Protein AF-D3TAM4-F1 (afdb_monomer)

pLDDT: mean 85.02, std 17.34, range [34.22, 98.0]

Foldseek 3Di:
DVVVVVVVVVCVVVCPQVDFDKDFLVVCLVPVWGQDPNDTDGWDNVVSVLLVVQAPDDSRPHIPQQEWEAEPPDQKTWGQDPSSVRSCVSNVADWDDDPNITMHGPVVLVVVCVVIPRNYDYDYDD

InterPro domains:
  IPR002746 Uncharacterised protein family UPF0216 [PF01886] (4-124)

Nearest PDB structures (foldseek):
  3thz-assembly1_B  TM=4.904E-01  e=9.028E-01  Homo sapiens
  8om9-assembly1_B  TM=5.544E-01  e=4.189E+00  Homo sapiens
  3thx-assembly1_B  TM=4.316E-01  e=2.073E+00  Homo sapiens
  3thy-assembly1_B  TM=4.945E-01  e=3.244E+00  Homo sapiens
  8olx-assembly1_B  TM=4.913E-01  e=3.244E+00  Homo sapiens

Structure (mmCIF, N/CA/C/O backbone):
data_AF-D3TAM4-F1
#
_entry.id   AF-D3TAM4-F1
#
loop_
_atom_site.group_PDB
_atom_site.id
_atom_site.type_symbol
_atom_site.label_atom_id
_atom_site.label_alt_id
_atom_site.label_comp_id
_atom_site.label_asym_id
_atom_site.label_entity_id
_atom_site.label_seq_id
_atom_site.pdbx_PDB_ins_code
_atom_site.Cartn_x
_atom_site.Cartn_y
_atom_site.Cartn_z
_atom_site.occupancy
_atom_site.B_iso_or_equiv
_atom_site.auth_seq_id
_atom_site.auth_comp_id
_atom_site.auth_asym_id
_atom_site.auth_atom_id
_atom_site.pdbx_PDB_model_num
ATOM 1 N N . MET A 1 1 ? 28.539 -13.186 -4.117 1.00 40.84 1 MET A N 1
ATOM 2 C CA . MET A 1 1 ? 27.122 -13.082 -3.697 1.00 40.84 1 MET A CA 1
ATOM 3 C C . MET A 1 1 ? 27.028 -12.614 -2.236 1.00 40.84 1 MET A C 1
ATOM 5 O O . MET A 1 1 ? 26.412 -13.262 -1.406 1.00 40.84 1 MET A O 1
ATOM 9 N N . VAL A 1 2 ? 27.710 -11.512 -1.900 1.00 37.84 2 VAL A N 1
ATOM 10 C CA . VAL A 1 2 ? 27.840 -10.995 -0.514 1.00 37.84 2 VAL A CA 1
ATOM 11 C C . VA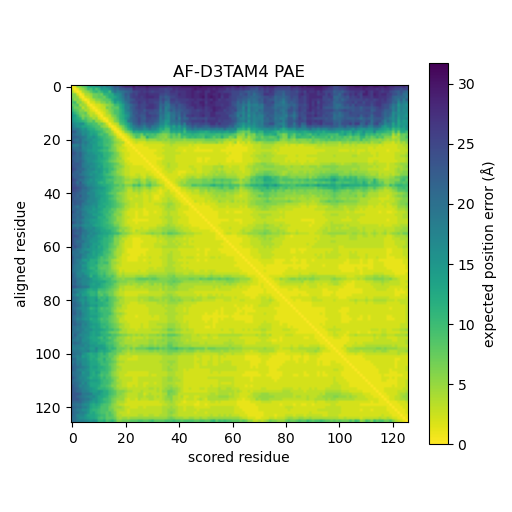L A 1 2 ? 27.339 -9.546 -0.425 1.00 37.84 2 VAL A C 1
ATOM 13 O O . VAL A 1 2 ? 26.784 -9.139 0.587 1.00 37.84 2 VAL A O 1
ATOM 16 N N . ILE A 1 3 ? 27.433 -8.799 -1.530 1.00 34.22 3 ILE A N 1
ATOM 17 C CA . ILE A 1 3 ? 27.063 -7.380 -1.620 1.00 34.22 3 ILE A CA 1
ATOM 18 C C . ILE A 1 3 ? 25.540 -7.164 -1.492 1.00 34.22 3 ILE A C 1
ATOM 20 O O . ILE A 1 3 ? 25.116 -6.208 -0.853 1.00 34.22 3 ILE A O 1
ATOM 24 N N . GLU A 1 4 ? 24.704 -8.070 -2.017 1.00 37.09 4 GLU A N 1
ATOM 25 C CA . GLU A 1 4 ? 23.235 -7.940 -1.937 1.00 37.09 4 GLU A CA 1
ATOM 26 C C . GLU A 1 4 ? 22.697 -8.047 -0.500 1.00 37.09 4 GLU A C 1
ATOM 28 O O . GLU A 1 4 ? 21.771 -7.322 -0.133 1.00 37.09 4 GLU A O 1
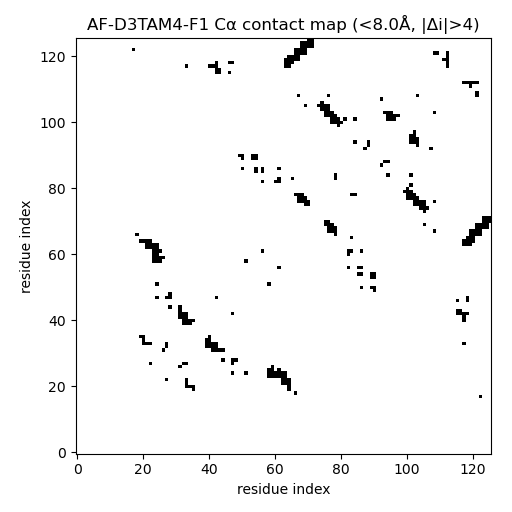ATOM 33 N N . ASN A 1 5 ? 23.311 -8.897 0.331 1.00 37.56 5 ASN A N 1
ATOM 34 C CA . ASN A 1 5 ? 22.911 -9.083 1.729 1.00 37.56 5 ASN A CA 1
ATOM 35 C C . ASN A 1 5 ? 23.308 -7.895 2.616 1.00 37.56 5 ASN A C 1
ATOM 37 O O . ASN A 1 5 ? 22.558 -7.542 3.523 1.00 37.56 5 ASN A O 1
ATOM 41 N N . ILE A 1 6 ? 24.450 -7.257 2.338 1.00 38.12 6 ILE A N 1
ATOM 42 C CA . ILE A 1 6 ? 24.909 -6.075 3.086 1.00 38.12 6 ILE A CA 1
ATOM 43 C C . ILE A 1 6 ? 23.969 -4.894 2.815 1.00 38.12 6 ILE A C 1
ATOM 45 O O . ILE A 1 6 ? 23.468 -4.281 3.751 1.00 38.12 6 ILE A O 1
ATOM 49 N N . ILE A 1 7 ? 23.605 -4.664 1.547 1.00 46.81 7 ILE A N 1
ATOM 50 C CA . ILE A 1 7 ? 22.649 -3.610 1.176 1.00 46.81 7 ILE A CA 1
ATOM 51 C C . ILE A 1 7 ? 21.271 -3.867 1.806 1.00 46.81 7 ILE A C 1
ATOM 53 O O . ILE A 1 7 ? 20.641 -2.935 2.294 1.00 46.81 7 ILE A O 1
ATOM 57 N N . GLN A 1 8 ? 20.792 -5.116 1.853 1.00 45.44 8 GLN A N 1
ATOM 58 C CA . GLN A 1 8 ? 19.533 -5.437 2.535 1.00 45.44 8 GLN A CA 1
ATOM 59 C C . GLN A 1 8 ? 19.584 -5.158 4.040 1.00 45.44 8 GLN A C 1
ATOM 61 O O . GLN A 1 8 ? 18.625 -4.599 4.570 1.00 45.44 8 GLN A O 1
ATOM 66 N N . GLN A 1 9 ? 20.666 -5.522 4.731 1.00 44.06 9 GLN A N 1
ATOM 67 C CA . GLN A 1 9 ? 20.784 -5.293 6.172 1.00 44.06 9 GLN A CA 1
ATOM 68 C C . GLN A 1 9 ? 20.957 -3.813 6.526 1.00 44.06 9 GLN A C 1
ATOM 70 O O . GLN A 1 9 ? 20.325 -3.364 7.482 1.00 44.06 9 GLN A O 1
ATOM 75 N N . ASP A 1 10 ? 21.697 -3.047 5.723 1.00 43.66 10 ASP A N 1
ATOM 76 C CA . ASP A 1 10 ? 21.865 -1.601 5.910 1.00 43.66 10 ASP A CA 1
ATOM 77 C C . ASP A 1 10 ? 20.582 -0.823 5.582 1.00 43.66 10 ASP A C 1
ATOM 79 O O . ASP A 1 10 ? 20.184 0.090 6.306 1.00 43.66 10 ASP A O 1
ATOM 83 N N . ILE A 1 11 ? 19.841 -1.242 4.550 1.00 49.91 11 ILE A N 1
ATOM 84 C CA . ILE A 1 11 ? 18.498 -0.717 4.276 1.00 49.91 11 ILE A CA 1
ATOM 85 C C . ILE A 1 11 ? 17.558 -1.045 5.441 1.00 49.91 11 ILE A C 1
ATOM 87 O O . ILE A 1 11 ? 16.773 -0.191 5.839 1.00 49.91 11 ILE A O 1
ATOM 91 N N . LEU A 1 12 ? 17.606 -2.253 6.008 1.00 46.84 12 LEU A N 1
ATOM 92 C CA . LEU A 1 12 ? 16.737 -2.650 7.122 1.00 46.84 12 LEU A CA 1
ATOM 93 C C . LEU A 1 12 ? 17.084 -1.941 8.441 1.00 46.84 12 LEU A C 1
ATOM 95 O O . LEU A 1 12 ? 16.177 -1.697 9.236 1.00 46.84 12 LEU A O 1
ATOM 99 N N . SER A 1 13 ? 18.352 -1.598 8.681 1.00 44.16 13 SER A N 1
ATOM 100 C CA . SER A 1 13 ? 18.802 -0.900 9.892 1.00 44.16 13 SER A CA 1
ATOM 101 C C . SER A 1 13 ? 18.553 0.612 9.826 1.00 44.16 13 SER A C 1
ATOM 103 O O . SER A 1 13 ? 18.057 1.170 10.804 1.00 44.16 13 SER A O 1
ATOM 105 N N . ILE A 1 14 ? 18.749 1.254 8.667 1.00 48.31 14 ILE A N 1
ATOM 106 C CA . ILE A 1 14 ? 18.392 2.669 8.436 1.00 48.31 14 ILE A CA 1
ATOM 107 C C . ILE A 1 14 ? 16.861 2.870 8.453 1.00 48.31 14 ILE A C 1
ATOM 109 O O . ILE A 1 14 ? 16.361 3.902 8.898 1.00 48.31 14 ILE A O 1
ATOM 113 N N . ASN A 1 15 ? 16.080 1.872 8.019 1.00 51.66 15 ASN A N 1
ATOM 114 C CA . ASN A 1 15 ? 14.629 2.013 7.856 1.00 51.66 15 ASN A CA 1
ATOM 115 C C . ASN A 1 15 ? 13.776 1.840 9.118 1.00 51.66 15 ASN A C 1
ATOM 117 O O . ASN A 1 15 ? 12.586 2.158 9.061 1.00 51.66 15 ASN A O 1
ATOM 121 N N . ARG A 1 16 ? 14.306 1.343 10.244 1.00 48.69 16 ARG A N 1
ATOM 122 C CA . ARG A 1 16 ? 13.472 1.068 11.437 1.00 48.69 16 ARG A CA 1
ATOM 123 C C . ARG A 1 16 ? 12.773 2.309 11.996 1.00 48.69 16 ARG A C 1
ATOM 125 O O . ARG A 1 16 ? 11.728 2.171 12.621 1.00 48.69 16 ARG A O 1
ATOM 132 N N . GLU A 1 17 ? 13.310 3.502 11.748 1.00 53.03 17 GLU A N 1
ATOM 133 C CA . GLU A 1 17 ? 12.678 4.761 12.161 1.00 53.03 17 GLU A CA 1
ATOM 134 C C . GLU A 1 17 ? 11.795 5.414 11.089 1.00 53.03 17 GLU A C 1
ATOM 136 O O . GLU A 1 17 ? 11.019 6.312 11.425 1.00 53.03 17 GLU A O 1
ATOM 141 N N . ILE A 1 18 ? 11.914 4.981 9.827 1.00 61.12 18 ILE A N 1
ATOM 142 C CA . ILE A 1 18 ? 11.222 5.556 8.660 1.00 61.12 18 ILE A CA 1
ATOM 143 C C . ILE A 1 18 ? 9.976 4.731 8.307 1.00 61.12 18 ILE A C 1
ATOM 145 O O . ILE A 1 18 ? 8.944 5.285 7.927 1.00 61.12 18 ILE A O 1
ATOM 149 N N . ILE A 1 19 ? 10.051 3.401 8.437 1.00 65.75 19 ILE A N 1
ATOM 150 C CA . ILE A 1 19 ? 8.923 2.509 8.168 1.00 65.75 19 ILE A CA 1
ATOM 151 C C . ILE A 1 19 ? 7.985 2.520 9.372 1.00 65.75 19 ILE A C 1
ATOM 153 O O . ILE A 1 19 ? 8.275 1.945 10.420 1.00 65.75 19 ILE A O 1
ATOM 157 N N . LYS A 1 20 ? 6.821 3.142 9.179 1.00 72.19 20 LYS A N 1
ATOM 158 C CA . LYS A 1 20 ? 5.746 3.180 10.171 1.00 72.19 20 LYS A CA 1
ATOM 159 C C . LYS A 1 20 ? 5.337 1.796 10.666 1.00 72.19 20 LYS A C 1
ATOM 161 O O . LYS A 1 20 ? 5.279 0.832 9.895 1.00 72.19 20 LYS A O 1
ATOM 166 N N . LYS A 1 21 ? 4.958 1.722 11.947 1.00 79.12 21 LYS A N 1
ATOM 167 C CA . LYS A 1 21 ? 4.310 0.536 12.526 1.00 79.12 21 LYS A CA 1
ATOM 168 C C . LYS A 1 21 ? 3.077 0.183 11.696 1.00 79.12 21 LYS A C 1
ATOM 170 O O . LYS A 1 21 ? 2.235 1.044 11.443 1.00 79.12 21 LYS A O 1
ATOM 175 N N . ARG A 1 22 ? 2.966 -1.088 11.301 1.00 87.19 22 ARG A N 1
ATOM 176 C CA . ARG A 1 22 ? 1.826 -1.572 10.524 1.00 87.19 22 ARG A CA 1
ATOM 177 C C . ARG A 1 22 ? 0.758 -2.191 11.426 1.00 87.19 22 ARG A C 1
ATOM 179 O O . ARG A 1 22 ? 1.085 -2.938 12.347 1.00 87.19 22 ARG A O 1
ATOM 186 N N . VAL A 1 23 ? -0.508 -1.904 11.144 1.00 90.62 23 VAL A N 1
ATOM 187 C CA . VAL A 1 23 ? -1.690 -2.451 11.829 1.00 90.62 23 VAL A CA 1
ATOM 188 C C . VAL A 1 23 ? -2.540 -3.199 10.808 1.00 90.62 23 VAL A C 1
ATOM 190 O O . VAL A 1 23 ? -2.594 -2.806 9.642 1.00 90.62 23 VAL A O 1
ATOM 193 N N . SER A 1 24 ? -3.171 -4.302 11.211 1.00 94.12 24 SER A 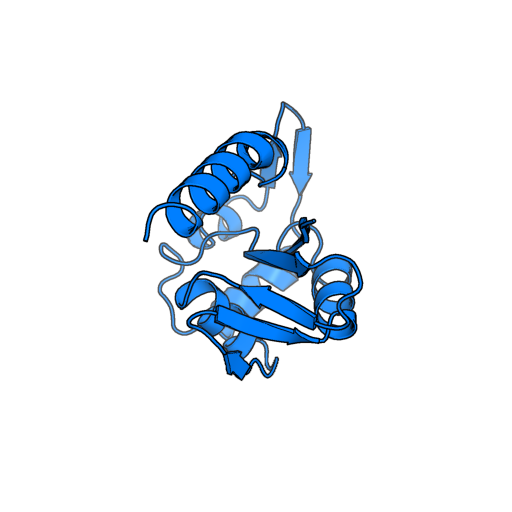N 1
ATOM 194 C CA . SER A 1 24 ? -4.041 -5.046 10.303 1.00 94.12 24 SER A CA 1
ATOM 195 C C . SER A 1 24 ? -5.277 -4.226 9.928 1.00 94.12 24 SER A C 1
ATOM 197 O O . SER A 1 24 ? -5.802 -3.467 10.746 1.00 94.12 24 SER A O 1
ATOM 199 N N . LEU A 1 25 ? -5.788 -4.415 8.712 1.00 95.50 25 LEU A N 1
ATOM 200 C CA . LEU A 1 25 ? -7.029 -3.788 8.262 1.00 95.50 25 LEU A CA 1
ATOM 201 C C . LEU A 1 25 ? -8.188 -4.149 9.195 1.00 95.50 25 LEU A C 1
ATOM 203 O O . LEU A 1 25 ? -8.964 -3.279 9.568 1.00 95.50 25 LEU A O 1
ATOM 207 N N . GLN A 1 26 ? -8.252 -5.403 9.653 1.00 94.69 26 GLN A N 1
ATOM 208 C CA . GLN A 1 26 ? -9.247 -5.842 10.636 1.00 94.69 26 GLN A CA 1
ATOM 209 C C . GLN A 1 26 ? -9.205 -5.016 11.934 1.00 94.69 26 GLN A C 1
ATOM 211 O O . GLN A 1 26 ? -10.252 -4.720 12.508 1.00 94.69 26 GLN A O 1
ATOM 216 N N . GLY A 1 27 ? -8.008 -4.664 12.417 1.00 93.31 27 GLY A N 1
ATOM 217 C CA . GLY A 1 27 ? -7.848 -3.793 13.580 1.00 93.31 27 GLY A CA 1
ATOM 218 C C . GLY A 1 27 ? -8.299 -2.366 13.280 1.00 93.31 27 GLY A C 1
ATOM 219 O O . GLY A 1 27 ? -9.080 -1.796 14.037 1.00 93.31 27 GLY A O 1
ATOM 220 N N . LEU A 1 28 ? -7.880 -1.831 12.132 1.00 93.50 28 LEU A N 1
ATOM 221 C CA . LEU A 1 28 ? -8.178 -0.458 11.720 1.00 93.50 28 LEU A CA 1
ATOM 222 C C . LEU A 1 28 ? -9.660 -0.212 11.408 1.00 93.50 28 LEU A C 1
ATOM 224 O O . LEU A 1 28 ? -10.151 0.893 11.608 1.00 93.50 28 LEU A O 1
ATOM 228 N N . LEU A 1 29 ? -10.400 -1.230 10.966 1.00 93.94 29 LEU A N 1
ATOM 229 C CA . LEU A 1 29 ? -11.852 -1.134 10.780 1.00 93.94 29 LEU A CA 1
ATOM 230 C C . LEU A 1 29 ? -12.611 -1.001 12.112 1.00 93.94 29 LEU A C 1
ATOM 232 O O . LEU A 1 29 ? -13.718 -0.462 12.130 1.00 93.94 29 LEU A O 1
ATOM 236 N N . LYS A 1 30 ? -12.029 -1.477 13.222 1.00 94.12 30 LYS A N 1
ATOM 237 C CA . LYS A 1 30 ? -12.584 -1.311 14.575 1.00 94.12 30 LYS A CA 1
ATOM 238 C C . LYS A 1 30 ? -12.150 0.013 15.199 1.00 94.12 30 LYS A C 1
ATOM 240 O O . LYS A 1 30 ? -12.980 0.710 15.772 1.00 94.12 30 LYS A O 1
ATOM 245 N N . ASP A 1 31 ? -10.867 0.340 15.078 1.00 93.50 31 ASP A N 1
ATOM 246 C CA . ASP A 1 31 ? -10.272 1.577 15.578 1.00 93.50 31 ASP A CA 1
ATOM 247 C C . ASP A 1 31 ? -9.338 2.174 14.509 1.00 93.50 31 ASP A C 1
ATOM 249 O O . ASP A 1 31 ? -8.211 1.696 14.348 1.00 93.50 31 ASP A O 1
ATOM 253 N N . PRO A 1 32 ? -9.785 3.185 13.736 1.00 92.12 32 PRO A N 1
ATOM 254 C CA . PRO A 1 32 ? -9.061 3.709 12.577 1.00 92.12 32 PRO A CA 1
ATOM 255 C C . PRO A 1 32 ? -7.941 4.672 12.994 1.00 92.12 32 PRO A C 1
ATOM 257 O O . PRO A 1 32 ? -7.867 5.816 12.536 1.00 92.12 32 PRO A O 1
ATOM 260 N N . VAL A 1 33 ? -7.068 4.223 13.893 1.00 89.06 33 VAL A N 1
ATOM 261 C CA . VAL A 1 33 ? -5.953 4.995 14.436 1.00 89.06 33 VAL A CA 1
ATOM 262 C C . VAL A 1 33 ? -4.676 4.164 14.387 1.00 89.06 33 VAL A C 1
ATOM 264 O O . VAL A 1 33 ? -4.626 3.025 14.844 1.00 89.06 33 VAL A O 1
ATOM 267 N N . ILE A 1 34 ? -3.608 4.763 13.864 1.00 85.31 34 ILE A N 1
ATOM 268 C CA . ILE A 1 34 ? -2.246 4.251 14.023 1.00 85.31 34 ILE A CA 1
ATOM 269 C C . ILE A 1 34 ? -1.544 5.099 15.076 1.00 85.31 34 ILE A C 1
ATOM 271 O O . ILE A 1 34 ? -1.397 6.312 14.920 1.00 85.31 34 ILE A O 1
ATOM 275 N N . GLU A 1 35 ? -1.097 4.452 16.148 1.00 82.44 35 GLU A N 1
ATOM 276 C CA . GLU A 1 35 ? -0.261 5.082 17.166 1.00 82.44 35 GLU A CA 1
ATOM 277 C C . GLU A 1 35 ? 1.218 4.944 16.804 1.00 82.44 35 GLU A C 1
ATOM 279 O O . GLU A 1 35 ? 1.753 3.839 16.675 1.00 82.44 35 GLU A O 1
ATOM 284 N N . GLU A 1 36 ? 1.891 6.082 16.661 1.00 77.69 36 GLU A N 1
ATOM 285 C CA . GLU A 1 36 ? 3.297 6.159 16.289 1.00 77.69 36 GLU A CA 1
ATOM 286 C C . GLU A 1 36 ? 4.018 7.214 17.132 1.00 77.69 36 GLU A C 1
ATOM 288 O O . GLU A 1 36 ? 3.664 8.391 17.105 1.00 77.69 36 GLU A O 1
ATOM 293 N N . LYS A 1 37 ? 5.040 6.798 17.896 1.00 76.44 37 LYS A N 1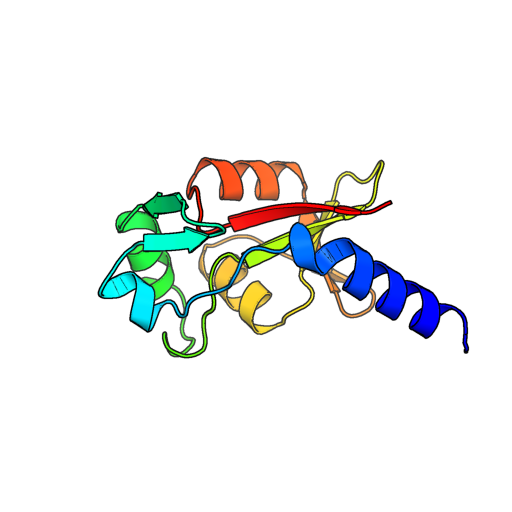
ATOM 294 C CA . LYS A 1 37 ? 5.865 7.685 18.746 1.00 76.44 37 LYS A CA 1
ATOM 295 C C . LYS A 1 37 ? 5.023 8.635 19.629 1.00 76.44 37 LYS A C 1
ATOM 297 O O . LYS A 1 37 ? 5.341 9.812 19.769 1.00 76.44 37 LYS A O 1
ATOM 302 N N . GLY A 1 38 ? 3.915 8.134 20.185 1.00 76.12 38 GLY A N 1
ATOM 303 C CA . GLY A 1 38 ? 2.989 8.908 21.025 1.00 76.12 38 GLY A CA 1
ATOM 304 C C . GLY A 1 38 ? 2.014 9.819 20.266 1.00 76.12 38 GLY A C 1
ATOM 305 O O . GLY A 1 38 ? 1.182 10.471 20.892 1.00 76.12 38 GLY A O 1
ATOM 306 N N . LYS A 1 39 ? 2.068 9.862 18.929 1.00 80.75 39 LYS A N 1
ATOM 307 C CA . LYS A 1 39 ? 1.096 10.564 18.082 1.00 80.75 39 LYS A CA 1
ATOM 308 C C . LYS A 1 39 ? 0.038 9.596 17.566 1.00 80.75 39 LYS A C 1
ATOM 310 O O . LYS A 1 39 ? 0.352 8.491 17.130 1.00 80.75 39 LYS A O 1
ATOM 315 N N . LYS A 1 40 ? -1.216 10.045 17.575 1.00 83.88 40 LYS A N 1
ATOM 316 C CA . LYS A 1 40 ? -2.352 9.331 16.984 1.00 83.88 40 LYS A CA 1
ATOM 317 C C . LYS A 1 40 ? -2.572 9.827 15.562 1.00 83.88 40 LYS A C 1
ATOM 319 O O . LYS A 1 40 ? -2.885 10.998 15.359 1.00 83.88 40 LYS A O 1
ATOM 324 N N . ILE A 1 41 ? -2.405 8.944 14.587 1.00 83.94 41 ILE A N 1
ATOM 325 C CA . ILE A 1 41 ? -2.688 9.214 13.179 1.00 83.94 41 ILE A CA 1
ATOM 326 C C . ILE A 1 41 ? -4.052 8.608 12.875 1.00 83.94 41 ILE A C 1
ATOM 328 O O . ILE A 1 41 ? -4.187 7.389 12.793 1.00 83.94 41 ILE A O 1
ATOM 332 N N . LYS A 1 42 ? -5.069 9.459 12.733 1.00 87.56 42 LYS A N 1
ATOM 333 C CA . LYS A 1 42 ? -6.405 9.020 12.328 1.00 87.56 42 LYS A CA 1
ATOM 334 C C . LYS A 1 42 ? -6.401 8.694 10.837 1.00 87.56 42 LYS A C 1
ATOM 336 O O . LYS A 1 42 ? -5.929 9.498 10.037 1.00 87.56 42 LYS A O 1
ATOM 341 N N . ILE A 1 43 ? -6.931 7.530 10.485 1.00 90.19 43 ILE A N 1
ATOM 342 C CA . ILE A 1 43 ? -7.119 7.102 9.103 1.00 90.19 43 ILE A CA 1
ATOM 343 C C . ILE A 1 43 ? -8.566 7.357 8.696 1.00 90.19 43 ILE A C 1
ATOM 345 O O . ILE A 1 43 ? -9.502 7.152 9.472 1.00 90.19 43 ILE A O 1
ATOM 349 N N . GLU A 1 44 ? -8.753 7.802 7.462 1.00 89.69 44 GLU A N 1
ATOM 350 C CA . GLU A 1 44 ? -10.077 7.945 6.874 1.00 89.69 44 GLU A CA 1
ATOM 351 C C . GLU A 1 44 ? -10.727 6.578 6.668 1.00 89.69 44 GLU A C 1
ATOM 353 O O . GLU A 1 44 ? -10.199 5.705 5.974 1.00 89.69 44 GLU A O 1
ATOM 358 N N . LYS A 1 45 ? -11.904 6.405 7.272 1.00 89.62 45 LYS A N 1
ATOM 359 C CA . LYS A 1 45 ? -12.639 5.142 7.237 1.00 89.62 45 LYS A CA 1
ATOM 360 C C . LYS A 1 45 ? -13.006 4.726 5.810 1.00 89.62 45 LYS A C 1
ATOM 362 O O . LYS A 1 45 ? -12.864 3.559 5.476 1.00 89.62 45 LYS A O 1
ATOM 367 N N . GLU A 1 46 ? -13.352 5.685 4.952 1.00 92.12 46 GLU A N 1
ATOM 368 C CA . GLU A 1 46 ? -13.680 5.429 3.543 1.00 92.12 46 GLU A CA 1
ATOM 369 C C . GLU A 1 46 ? -12.551 4.688 2.808 1.00 92.12 46 GLU A C 1
ATOM 371 O O . GLU A 1 46 ? -12.800 3.758 2.045 1.00 92.12 46 GLU A O 1
ATOM 376 N N . CYS A 1 47 ? -11.289 5.040 3.065 1.00 92.06 47 CYS A N 1
ATOM 377 C CA . CYS A 1 47 ? -10.158 4.347 2.455 1.00 92.06 47 CYS A CA 1
ATOM 378 C C . CYS A 1 47 ? -9.996 2.910 2.964 1.00 92.06 47 CYS A C 1
ATOM 380 O O . CYS A 1 47 ? -9.613 2.031 2.193 1.00 92.06 47 CYS A O 1
ATOM 382 N N . LEU A 1 48 ? -10.286 2.665 4.245 1.00 95.19 48 LEU A N 1
ATOM 383 C CA . LEU A 1 48 ? -10.254 1.324 4.829 1.00 95.19 48 LEU A CA 1
ATOM 384 C C . LEU A 1 48 ? -11.375 0.455 4.252 1.00 95.19 48 LEU A C 1
ATOM 386 O O . LEU A 1 48 ? -11.110 -0.667 3.820 1.00 95.19 48 LEU A O 1
ATOM 390 N N . ASP A 1 49 ? -12.588 1.001 4.182 1.00 94.88 49 ASP A N 1
ATOM 391 C CA . ASP A 1 49 ? -13.767 0.328 3.636 1.00 94.88 49 ASP A CA 1
ATOM 392 C C . ASP A 1 49 ? -13.544 -0.017 2.155 1.00 94.88 49 ASP A C 1
ATOM 394 O O . ASP A 1 49 ? -13.699 -1.167 1.753 1.00 94.88 49 ASP A O 1
ATOM 398 N N . ARG A 1 50 ? -13.015 0.922 1.358 1.00 94.25 50 ARG A N 1
ATOM 399 C CA . ARG A 1 50 ? -12.667 0.676 -0.054 1.00 94.25 50 ARG A CA 1
ATOM 400 C C . ARG A 1 50 ? -11.653 -0.450 -0.246 1.00 94.25 50 ARG A C 1
ATOM 402 O O . ARG A 1 50 ? -11.731 -1.165 -1.244 1.00 94.25 50 ARG A O 1
ATOM 409 N N . ILE A 1 51 ? -10.684 -0.602 0.660 1.00 95.06 51 ILE A N 1
ATOM 410 C CA . ILE A 1 51 ? -9.742 -1.731 0.616 1.00 95.06 51 ILE A CA 1
ATOM 411 C C . ILE A 1 51 ? -10.460 -3.026 0.996 1.00 95.06 51 ILE A C 1
ATOM 413 O O . ILE A 1 51 ? -10.274 -4.035 0.319 1.00 95.06 51 ILE A O 1
ATOM 417 N N . ALA A 1 52 ? -11.278 -2.996 2.049 1.00 95.38 52 ALA A N 1
ATOM 418 C CA . ALA A 1 52 ? -12.012 -4.156 2.540 1.00 95.38 52 ALA A CA 1
ATOM 419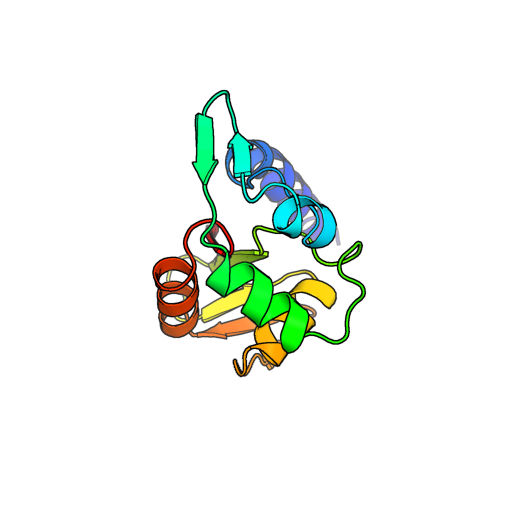 C C . ALA A 1 52 ? -13.025 -4.701 1.521 1.00 95.38 52 ALA A C 1
ATOM 421 O O . ALA A 1 52 ? -13.214 -5.909 1.446 1.00 95.38 52 ALA A O 1
ATOM 422 N N . GLU A 1 53 ? -13.653 -3.823 0.738 1.00 96.00 53 GLU A N 1
ATOM 423 C CA . GLU A 1 53 ? -14.632 -4.184 -0.291 1.00 96.00 53 GLU A CA 1
ATOM 424 C C . GLU A 1 53 ? -13.988 -4.743 -1.560 1.00 96.00 53 GLU A C 1
ATOM 426 O O . GLU A 1 53 ? -14.559 -5.611 -2.216 1.00 96.00 53 GLU A O 1
ATOM 431 N N . ARG A 1 54 ? -12.818 -4.220 -1.946 1.00 95.31 54 ARG A N 1
ATOM 432 C CA . ARG A 1 54 ? -12.197 -4.546 -3.237 1.00 95.31 54 ARG A CA 1
ATOM 433 C C . ARG A 1 54 ? -11.152 -5.648 -3.162 1.00 95.31 54 ARG A C 1
ATOM 435 O O . ARG A 1 54 ? -10.876 -6.275 -4.180 1.00 95.31 54 ARG A O 1
ATOM 442 N N . CYS A 1 55 ? -10.529 -5.850 -2.004 1.00 94.31 55 CYS A N 1
ATOM 443 C CA . CYS A 1 55 ? -9.451 -6.816 -1.849 1.00 94.31 55 CYS A CA 1
ATOM 444 C C . CYS A 1 55 ? -9.981 -8.153 -1.323 1.00 94.31 55 CYS A C 1
ATOM 446 O O . CYS A 1 55 ? -10.585 -8.214 -0.257 1.00 94.31 55 CYS A O 1
ATOM 448 N N . ASN A 1 56 ? -9.679 -9.240 -2.036 1.00 92.50 56 ASN A N 1
ATOM 449 C CA . ASN A 1 56 ? -10.098 -10.595 -1.656 1.00 92.50 56 ASN A CA 1
ATOM 450 C C . ASN A 1 56 ? -9.264 -11.204 -0.514 1.00 92.50 56 ASN A C 1
ATOM 452 O O . ASN A 1 56 ? -9.563 -12.302 -0.041 1.00 92.50 56 ASN A O 1
ATOM 456 N N . LEU A 1 57 ? -8.201 -10.526 -0.073 1.00 93.50 57 LEU A N 1
ATOM 457 C CA . LEU A 1 57 ? -7.380 -10.999 1.034 1.00 93.50 57 LEU A CA 1
ATOM 458 C C . LEU A 1 57 ? -8.143 -10.898 2.363 1.00 93.50 57 LEU A C 1
ATOM 460 O O . LEU A 1 57 ? -8.828 -9.903 2.612 1.00 93.50 57 LEU A O 1
ATOM 464 N N . PRO A 1 58 ? -7.965 -11.863 3.287 1.00 95.38 58 PRO A N 1
ATOM 465 C CA . PRO A 1 58 ? -8.507 -11.730 4.630 1.00 95.38 58 PRO A CA 1
ATOM 466 C C . PRO A 1 58 ? -8.005 -10.441 5.290 1.00 95.38 58 PRO A C 1
ATOM 468 O O . PRO A 1 58 ? -6.803 -10.175 5.314 1.00 95.38 58 PRO A O 1
ATOM 471 N N . GLN A 1 59 ? -8.907 -9.665 5.893 1.00 93.75 59 GLN A N 1
ATOM 472 C CA . GLN A 1 59 ? -8.585 -8.368 6.510 1.00 93.75 59 GLN A CA 1
ATOM 473 C C . GLN A 1 59 ? -7.513 -8.464 7.616 1.00 93.75 59 GLN A C 1
ATOM 475 O O . GLN A 1 59 ? -6.828 -7.488 7.917 1.00 93.75 59 GLN A O 1
ATOM 480 N N . SER A 1 60 ? -7.341 -9.640 8.227 1.00 92.56 60 SER A N 1
ATOM 481 C CA . SER A 1 60 ? -6.282 -9.923 9.206 1.00 92.56 60 SER A CA 1
ATOM 482 C C . SER A 1 60 ? -4.885 -10.052 8.584 1.00 92.56 60 SER A C 1
ATOM 484 O O . SER A 1 60 ? -3.889 -9.972 9.297 1.00 92.56 60 SER A O 1
ATOM 486 N N . GLN A 1 61 ? -4.801 -10.243 7.266 1.00 91.38 61 GLN A N 1
ATOM 487 C CA . GLN A 1 61 ? -3.555 -10.397 6.513 1.00 91.38 61 GLN A CA 1
ATOM 488 C C . GLN A 1 61 ? -3.142 -9.138 5.744 1.00 91.38 61 GLN A C 1
ATOM 490 O O . GLN A 1 61 ? -2.027 -9.089 5.222 1.00 91.38 61 GLN A O 1
ATOM 495 N N . ILE A 1 62 ? -4.013 -8.131 5.675 1.00 93.88 62 ILE A N 1
ATOM 496 C CA . ILE A 1 62 ? -3.714 -6.827 5.083 1.00 93.88 62 ILE A CA 1
ATOM 497 C C . ILE A 1 62 ? -3.158 -5.934 6.186 1.00 93.88 62 ILE A C 1
ATOM 499 O O . ILE A 1 62 ? -3.844 -5.691 7.173 1.00 93.88 62 ILE A O 1
ATOM 503 N N . PHE A 1 63 ? -1.938 -5.427 6.022 1.00 92.94 63 PHE A N 1
ATOM 504 C CA . PHE A 1 63 ? -1.277 -4.570 7.008 1.00 92.94 63 PHE A CA 1
ATOM 505 C C . PHE A 1 63 ? -1.034 -3.173 6.434 1.00 92.94 63 PHE A C 1
ATOM 507 O O . PHE A 1 63 ? -0.442 -3.038 5.367 1.00 92.94 63 PHE A O 1
ATOM 514 N N . LEU A 1 64 ? -1.430 -2.124 7.148 1.00 92.81 64 LEU A N 1
ATOM 515 C CA . LEU A 1 64 ? -1.299 -0.730 6.717 1.00 92.81 64 LEU A CA 1
ATOM 516 C C . LEU A 1 64 ? -0.388 0.052 7.681 1.00 92.81 64 LEU A C 1
ATOM 518 O O . LEU A 1 64 ? -0.452 -0.215 8.877 1.00 92.81 64 LEU A O 1
ATOM 522 N N . PRO A 1 65 ? 0.434 1.006 7.204 1.00 92.44 65 PRO A N 1
ATOM 523 C CA . PRO A 1 65 ? 0.459 1.491 5.830 1.00 92.44 65 PRO A CA 1
ATOM 524 C C . PRO A 1 65 ? 1.212 0.571 4.863 1.00 92.44 65 PRO A C 1
ATOM 526 O O . PRO A 1 65 ? 2.194 -0.083 5.226 1.00 92.44 65 PRO A O 1
ATOM 529 N N . ILE A 1 66 ? 0.782 0.567 3.601 1.00 93.75 66 ILE A N 1
ATOM 530 C CA . ILE A 1 66 ? 1.534 -0.028 2.491 1.00 93.75 66 ILE A CA 1
ATOM 531 C C . ILE A 1 66 ? 2.653 0.931 2.082 1.00 93.75 66 ILE A C 1
ATOM 533 O O . ILE A 1 66 ? 2.434 2.132 1.922 1.00 93.75 66 ILE A O 1
ATOM 537 N N . THR A 1 67 ? 3.863 0.394 1.928 1.00 93.75 67 THR A N 1
ATOM 538 C CA . THR A 1 67 ? 5.087 1.185 1.738 1.00 93.75 67 THR A CA 1
ATOM 539 C C . THR A 1 67 ? 5.634 1.021 0.332 1.00 93.75 67 THR A C 1
ATOM 541 O O . THR A 1 67 ? 6.074 -0.067 -0.033 1.00 93.75 67 THR A O 1
ATOM 544 N N . PHE A 1 68 ? 5.664 2.113 -0.427 1.00 95.19 68 PHE A N 1
ATOM 545 C CA . PHE A 1 68 ? 6.354 2.188 -1.711 1.00 95.19 68 PHE A CA 1
ATOM 546 C C . PHE A 1 68 ? 7.792 2.672 -1.521 1.00 95.19 68 PHE A C 1
ATOM 548 O O . PHE A 1 68 ? 8.023 3.695 -0.878 1.00 95.19 68 PHE A O 1
ATOM 555 N N . PHE A 1 69 ? 8.754 1.991 -2.133 1.00 94.12 69 PHE A N 1
ATOM 556 C CA . PHE A 1 69 ? 10.153 2.412 -2.175 1.00 94.12 69 PHE A CA 1
ATOM 557 C C . PHE A 1 69 ? 10.457 3.038 -3.533 1.00 94.12 69 PHE A C 1
ATOM 559 O O . PHE A 1 69 ? 10.210 2.429 -4.568 1.00 94.12 69 PHE A O 1
ATOM 566 N N . ILE A 1 70 ? 10.974 4.261 -3.548 1.00 94.12 70 ILE A N 1
ATOM 567 C CA . ILE A 1 70 ? 11.246 5.025 -4.767 1.00 94.12 70 ILE A CA 1
ATOM 568 C C . ILE A 1 70 ? 12.755 5.261 -4.846 1.00 94.12 70 ILE A C 1
ATOM 570 O O . ILE A 1 70 ? 13.258 6.075 -4.074 1.00 94.12 70 ILE A O 1
ATOM 574 N N . PRO A 1 71 ? 13.488 4.599 -5.757 1.00 92.81 71 PRO A N 1
ATOM 575 C CA . PRO A 1 71 ? 14.901 4.899 -5.967 1.00 92.81 71 PRO A CA 1
ATOM 576 C C . PRO A 1 71 ? 15.129 6.373 -6.318 1.00 92.81 71 PRO A C 1
ATOM 578 O O . PRO A 1 71 ? 14.331 6.984 -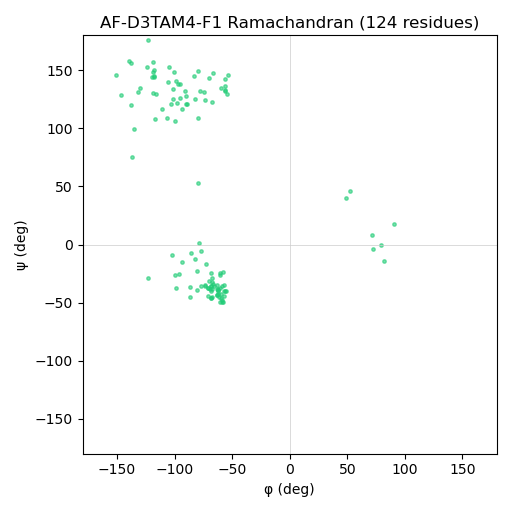7.041 1.00 92.81 71 PRO A O 1
ATOM 581 N N . ALA A 1 72 ? 16.216 6.953 -5.818 1.00 88.06 72 ALA A N 1
ATOM 582 C CA . ALA A 1 72 ? 16.609 8.316 -6.140 1.00 88.06 72 ALA A CA 1
ATOM 583 C C . ALA A 1 72 ? 16.755 8.488 -7.664 1.00 88.06 72 ALA A C 1
ATOM 585 O O . ALA A 1 72 ? 17.249 7.613 -8.369 1.00 88.06 72 ALA A O 1
ATOM 586 N N . GLY A 1 73 ? 16.240 9.598 -8.201 1.00 90.44 73 GLY A N 1
ATOM 587 C CA . GLY A 1 73 ? 16.231 9.857 -9.649 1.00 90.44 73 GLY A CA 1
ATOM 588 C C . GLY A 1 73 ? 15.248 9.011 -10.476 1.00 90.44 73 GLY A C 1
ATOM 589 O O . GLY A 1 73 ? 15.102 9.262 -11.667 1.00 90.44 73 GLY A O 1
ATOM 590 N N . SER A 1 74 ? 14.526 8.059 -9.875 1.00 92.81 74 SER A N 1
ATOM 591 C CA . SER A 1 74 ? 13.558 7.218 -10.589 1.00 92.81 74 SER A CA 1
ATOM 592 C C . SER A 1 74 ? 12.190 7.892 -10.763 1.00 92.81 74 SER A C 1
ATOM 594 O O . SER A 1 74 ? 11.686 8.598 -9.874 1.00 92.81 74 SER A O 1
ATOM 596 N N . TYR A 1 75 ? 11.560 7.605 -11.905 1.00 95.44 75 TYR A N 1
ATOM 597 C CA . TYR A 1 75 ? 10.156 7.916 -12.196 1.00 95.44 75 TYR A CA 1
ATOM 598 C C . TYR A 1 75 ? 9.182 6.845 -11.698 1.00 95.44 75 TYR A C 1
ATOM 600 O O . TYR A 1 75 ? 7.978 7.092 -11.683 1.00 95.44 75 TYR A O 1
ATOM 608 N N . ASP A 1 76 ? 9.698 5.719 -11.210 1.00 96.44 76 ASP A N 1
ATOM 609 C CA . ASP A 1 76 ? 8.928 4.602 -10.668 1.00 96.44 76 ASP A CA 1
ATOM 610 C C . ASP A 1 76 ? 9.359 4.277 -9.236 1.00 96.44 76 ASP A C 1
ATOM 612 O O . ASP A 1 76 ? 10.506 4.509 -8.841 1.00 96.44 76 ASP A O 1
ATOM 616 N N . GLY A 1 77 ? 8.436 3.714 -8.462 1.00 96.56 77 GLY A N 1
ATOM 617 C CA . GLY A 1 77 ? 8.721 3.063 -7.186 1.00 96.56 77 GLY A CA 1
ATOM 618 C C . GLY A 1 77 ? 8.235 1.620 -7.189 1.00 96.56 77 GLY A C 1
ATOM 619 O O . GLY A 1 77 ? 7.612 1.174 -8.150 1.00 96.56 77 GLY A O 1
ATOM 620 N N . TYR A 1 78 ? 8.515 0.887 -6.117 1.00 96.44 78 TYR A N 1
ATOM 621 C CA . TYR A 1 78 ? 8.184 -0.526 -6.012 1.00 96.44 78 TYR A CA 1
ATOM 622 C C . TYR A 1 78 ? 7.665 -0.945 -4.634 1.00 96.44 78 TYR A C 1
ATOM 624 O O . TYR A 1 78 ? 7.942 -0.310 -3.617 1.00 96.44 78 TYR A O 1
ATOM 632 N N . LEU A 1 79 ? 6.944 -2.065 -4.618 1.00 94.44 79 LEU A N 1
ATOM 633 C CA . LEU A 1 79 ? 6.559 -2.837 -3.439 1.00 94.44 79 LEU A CA 1
ATOM 634 C C . LEU A 1 79 ? 7.411 -4.106 -3.339 1.00 94.44 79 LEU A C 1
ATOM 636 O O . LEU A 1 79 ? 7.873 -4.650 -4.348 1.00 94.44 79 LEU A O 1
ATOM 640 N N . LEU A 1 80 ? 7.585 -4.585 -2.108 1.00 90.75 80 LEU A N 1
ATOM 641 C CA . LEU A 1 80 ? 8.317 -5.818 -1.799 1.00 90.75 80 LEU A CA 1
ATOM 642 C C . LEU A 1 80 ? 7.396 -7.022 -1.550 1.00 90.75 80 LEU A C 1
ATOM 644 O O . LEU A 1 80 ? 7.815 -8.158 -1.739 1.00 90.75 80 LEU A O 1
ATOM 648 N N . SER A 1 81 ? 6.160 -6.781 -1.111 1.00 90.81 81 SER A N 1
ATOM 649 C CA . SER A 1 81 ? 5.214 -7.821 -0.701 1.00 90.81 81 SER A CA 1
ATOM 650 C C . SER A 1 81 ? 4.185 -8.083 -1.796 1.00 90.81 81 SER A C 1
ATOM 652 O O . SER A 1 81 ? 3.590 -7.146 -2.327 1.00 90.81 81 SER A O 1
ATOM 654 N N . GLU A 1 82 ? 3.937 -9.359 -2.089 1.00 92.25 82 GLU A N 1
ATOM 655 C CA . GLU A 1 82 ? 2.855 -9.787 -2.982 1.00 92.25 82 GLU A CA 1
ATOM 656 C C . GLU A 1 82 ? 1.478 -9.399 -2.434 1.00 92.25 82 GLU A C 1
ATOM 658 O O . GLU A 1 82 ? 0.646 -8.897 -3.179 1.00 92.25 82 GLU A O 1
ATOM 663 N N . LYS A 1 83 ? 1.273 -9.491 -1.113 1.00 93.25 83 LYS A N 1
ATOM 664 C CA . LYS A 1 83 ? 0.023 -9.045 -0.474 1.00 93.25 83 LYS A CA 1
ATOM 665 C C . LYS A 1 83 ? -0.208 -7.546 -0.649 1.00 93.25 83 LYS A C 1
ATOM 667 O O . LYS A 1 83 ? -1.329 -7.113 -0.888 1.00 93.25 83 LYS A O 1
ATOM 672 N N . ASP A 1 84 ? 0.856 -6.749 -0.559 1.00 94.88 84 ASP A N 1
ATOM 673 C CA . ASP A 1 84 ? 0.758 -5.299 -0.761 1.00 94.88 84 ASP A CA 1
ATOM 674 C C . ASP A 1 84 ? 0.457 -4.986 -2.235 1.00 94.88 84 ASP A C 1
ATOM 676 O O . ASP A 1 84 ? -0.337 -4.093 -2.529 1.00 94.88 84 ASP A O 1
ATOM 680 N N . TYR A 1 85 ? 1.050 -5.748 -3.159 1.00 95.38 85 TYR A N 1
ATOM 681 C CA . TYR A 1 85 ? 0.716 -5.694 -4.581 1.00 95.38 85 TYR A CA 1
ATOM 682 C C . TYR A 1 85 ? -0.760 -6.022 -4.830 1.00 95.38 85 TYR A C 1
ATOM 684 O O . TYR A 1 85 ? -1.427 -5.255 -5.520 1.00 95.38 85 TYR A O 1
ATOM 692 N N . GLU A 1 86 ? -1.289 -7.099 -4.247 1.00 95.56 86 GLU A N 1
ATOM 693 C CA . GLU A 1 86 ? -2.690 -7.494 -4.413 1.00 95.56 86 GLU A CA 1
ATOM 694 C C . GLU A 1 86 ? -3.651 -6.413 -3.925 1.00 95.56 86 GLU A C 1
ATOM 696 O O . GLU A 1 86 ? -4.620 -6.102 -4.618 1.00 95.56 86 GLU A O 1
ATOM 701 N N . VAL A 1 87 ? -3.369 -5.782 -2.781 1.00 96.44 87 VAL A N 1
ATOM 702 C CA . VAL A 1 87 ? -4.180 -4.667 -2.273 1.00 96.44 87 VAL A CA 1
ATOM 703 C C . VAL A 1 87 ? -4.179 -3.500 -3.258 1.00 96.44 87 VAL A C 1
ATOM 705 O O . V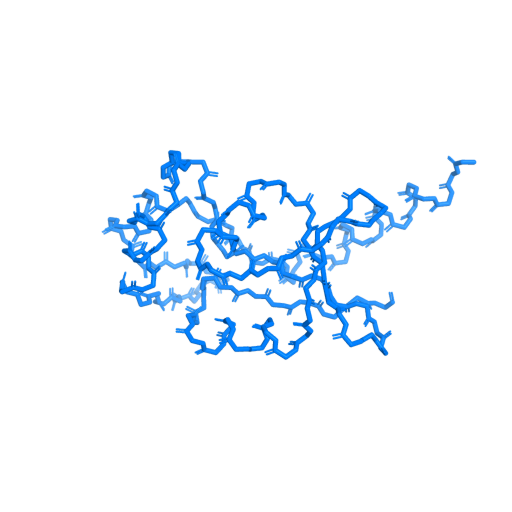AL A 1 87 ? -5.239 -2.994 -3.617 1.00 96.44 87 VAL A O 1
ATOM 708 N N . VAL A 1 88 ? -3.005 -3.072 -3.727 1.00 96.56 88 VAL A N 1
ATOM 709 C CA . VAL A 1 88 ? -2.895 -1.920 -4.636 1.00 96.56 88 VAL A CA 1
ATOM 710 C C . VAL A 1 88 ? -3.521 -2.230 -6.002 1.00 96.56 88 VAL A C 1
ATOM 712 O O . VAL A 1 88 ? -4.229 -1.388 -6.555 1.00 96.56 88 VAL A O 1
ATOM 715 N N . SER A 1 89 ? -3.344 -3.454 -6.501 1.00 96.06 89 SER A N 1
ATOM 716 C CA . SER A 1 89 ? -3.973 -3.948 -7.730 1.00 96.06 89 SER A CA 1
ATOM 717 C C . SER A 1 89 ? -5.501 -3.988 -7.614 1.00 96.06 89 SER A C 1
ATOM 719 O O . SER A 1 89 ? -6.201 -3.475 -8.485 1.00 96.06 89 SER A O 1
ATOM 721 N N . SER A 1 90 ? -6.031 -4.464 -6.480 1.00 95.00 90 SER A N 1
ATOM 722 C CA . SER A 1 90 ? -7.475 -4.493 -6.183 1.00 95.00 90 SER A CA 1
ATOM 723 C C . SER A 1 90 ? -8.111 -3.096 -6.176 1.00 95.00 90 SER A C 1
ATOM 725 O O . SER A 1 90 ? -9.294 -2.925 -6.467 1.00 95.00 90 SER A O 1
ATOM 727 N N . LEU A 1 91 ? -7.326 -2.055 -5.888 1.00 93.88 91 LEU A N 1
ATOM 728 C CA . LEU A 1 91 ? -7.774 -0.664 -5.972 1.00 93.88 91 LEU A CA 1
ATOM 729 C C . LEU A 1 91 ? -7.792 -0.108 -7.409 1.00 93.88 91 LEU A C 1
ATOM 731 O O . LEU A 1 91 ? -8.171 1.049 -7.597 1.00 93.88 91 LEU A O 1
ATOM 735 N N . GLY A 1 92 ? -7.433 -0.914 -8.413 1.00 94.25 92 GLY A N 1
ATOM 736 C CA . GLY A 1 92 ? -7.442 -0.562 -9.835 1.00 94.25 92 GLY A CA 1
ATOM 737 C C . GLY A 1 92 ? -6.130 0.039 -10.341 1.00 94.25 92 GLY A C 1
ATOM 738 O O . GLY A 1 92 ? -6.116 0.699 -11.379 1.00 94.25 92 GLY A O 1
ATOM 739 N N . TYR A 1 93 ? -5.028 -0.134 -9.609 1.00 95.38 93 TYR A N 1
ATOM 740 C CA . TYR A 1 93 ? -3.721 0.361 -10.029 1.00 95.38 93 TYR A CA 1
ATOM 741 C C . TYR A 1 93 ? -2.917 -0.751 -10.687 1.00 95.38 93 TYR A C 1
ATOM 743 O O . TYR A 1 93 ? -2.599 -1.756 -10.067 1.00 95.38 93 TYR A O 1
ATOM 751 N N . GLU A 1 94 ? -2.519 -0.529 -11.933 1.00 94.00 94 GLU A N 1
ATOM 752 C CA . GLU A 1 94 ? -1.621 -1.440 -12.635 1.00 94.00 94 GLU A CA 1
ATOM 753 C C . GLU A 1 94 ? -0.190 -1.321 -12.100 1.00 94.00 94 GLU A C 1
ATOM 755 O O . GLU A 1 94 ? 0.400 -0.230 -12.104 1.00 94.00 94 GLU A O 1
ATOM 760 N N . LEU A 1 95 ? 0.361 -2.459 -11.673 1.00 96.81 95 LEU A N 1
ATOM 761 C CA . LEU A 1 95 ? 1.768 -2.636 -11.326 1.00 96.81 95 LEU A CA 1
ATOM 762 C C . LEU A 1 95 ? 2.391 -3.680 -12.255 1.00 96.81 95 LEU A C 1
ATOM 764 O O . LEU A 1 95 ? 1.719 -4.617 -12.680 1.00 96.81 95 LEU A O 1
ATOM 768 N N . TYR A 1 96 ? 3.688 -3.560 -12.524 1.00 96.50 96 TYR A N 1
ATOM 769 C CA . TYR A 1 96 ? 4.437 -4.528 -13.329 1.00 96.50 96 TYR A CA 1
ATOM 770 C C . TYR A 1 96 ? 5.548 -5.182 -12.511 1.00 96.50 96 TYR A C 1
ATOM 772 O O . TYR A 1 96 ? 6.172 -4.558 -11.653 1.00 96.50 96 TYR A O 1
ATOM 780 N N . LYS A 1 97 ? 5.822 -6.462 -12.771 1.00 95.56 97 LYS A N 1
ATOM 781 C CA . LYS A 1 97 ? 6.848 -7.212 -12.040 1.00 95.56 97 LYS A CA 1
ATOM 782 C C . LYS A 1 97 ? 8.201 -7.082 -12.739 1.00 95.56 97 LYS A C 1
ATOM 784 O O . LYS A 1 97 ? 8.316 -7.368 -13.926 1.00 95.56 97 LYS A O 1
ATOM 789 N N . ARG A 1 98 ? 9.242 -6.685 -12.003 1.00 93.94 98 ARG A N 1
ATOM 790 C CA . ARG A 1 98 ? 10.633 -6.645 -12.494 1.00 93.94 98 ARG A CA 1
ATOM 791 C C . ARG A 1 98 ? 11.596 -6.963 -11.360 1.00 93.94 98 ARG A C 1
ATOM 793 O O . ARG A 1 98 ? 11.526 -6.335 -10.304 1.00 93.94 98 ARG A O 1
ATOM 800 N N . ASN A 1 99 ? 12.501 -7.917 -11.585 1.00 90.62 99 ASN A N 1
ATOM 801 C CA . ASN A 1 99 ? 13.525 -8.350 -10.622 1.00 90.62 99 ASN A CA 1
ATOM 802 C C . ASN A 1 99 ? 12.940 -8.712 -9.242 1.00 90.62 99 ASN A C 1
ATOM 804 O O . ASN A 1 99 ? 13.413 -8.239 -8.213 1.00 90.62 99 ASN A O 1
ATOM 808 N N . GLY A 1 100 ? 11.846 -9.484 -9.228 1.00 88.75 100 GLY A N 1
ATOM 809 C CA . GLY A 1 100 ? 11.178 -9.907 -7.989 1.00 88.75 100 GLY A CA 1
ATOM 810 C C . GLY A 1 100 ? 10.423 -8.804 -7.232 1.00 88.75 100 GLY A C 1
ATOM 811 O O . GLY A 1 100 ? 9.959 -9.054 -6.127 1.00 88.75 100 GLY A O 1
ATOM 812 N N . ARG A 1 101 ? 10.279 -7.603 -7.805 1.00 93.94 101 ARG A N 1
ATOM 813 C CA . ARG A 1 101 ? 9.585 -6.452 -7.199 1.00 93.94 101 ARG A CA 1
ATOM 814 C C . ARG A 1 101 ? 8.385 -6.022 -8.037 1.00 93.94 101 ARG A C 1
ATOM 816 O O . ARG A 1 101 ? 8.368 -6.271 -9.245 1.00 93.94 101 ARG A O 1
ATOM 823 N N . TYR A 1 102 ? 7.426 -5.339 -7.413 1.00 97.31 102 TYR A N 1
ATOM 824 C CA . TYR A 1 102 ? 6.206 -4.849 -8.067 1.00 97.31 102 TYR A CA 1
ATOM 825 C C . TYR A 1 102 ? 6.274 -3.338 -8.245 1.00 97.31 102 TYR A C 1
ATOM 827 O O . TYR A 1 102 ? 6.216 -2.602 -7.266 1.00 97.31 102 TYR A O 1
ATOM 835 N N . TRP A 1 103 ? 6.429 -2.878 -9.477 1.00 97.88 103 TRP A N 1
ATOM 836 C CA . TRP A 1 103 ? 6.729 -1.494 -9.811 1.00 97.88 103 TRP A CA 1
ATOM 837 C C . TRP A 1 103 ? 5.495 -0.725 -10.264 1.00 97.88 103 TRP A C 1
ATOM 839 O O . TRP A 1 103 ? 4.590 -1.276 -10.886 1.00 97.88 103 TRP A O 1
ATOM 849 N N . ILE A 1 104 ? 5.481 0.568 -9.963 1.00 98.00 104 ILE A N 1
ATOM 850 C CA . ILE A 1 104 ? 4.397 1.490 -10.282 1.00 98.00 104 ILE A CA 1
ATOM 851 C C . ILE A 1 104 ? 4.956 2.905 -10.461 1.00 98.00 104 ILE A C 1
ATOM 853 O O . ILE A 1 104 ? 5.875 3.329 -9.755 1.00 98.00 104 ILE A O 1
ATOM 857 N N . ALA A 1 105 ? 4.356 3.664 -11.376 1.00 97.69 105 ALA A N 1
ATOM 858 C CA . ALA A 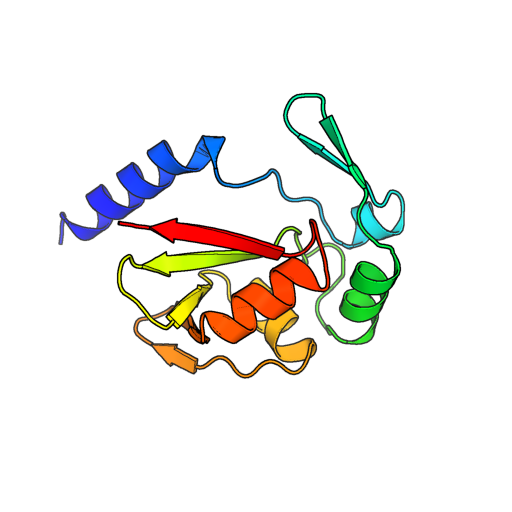1 105 ? 4.757 5.038 -11.642 1.00 97.69 105 ALA A CA 1
ATOM 859 C C . ALA A 1 105 ? 4.636 5.939 -10.402 1.00 97.69 105 ALA A C 1
ATOM 861 O O . ALA A 1 105 ? 3.614 5.971 -9.709 1.00 97.69 105 ALA A O 1
ATOM 862 N N . LYS A 1 106 ? 5.664 6.755 -10.160 1.00 95.88 106 LYS A N 1
ATOM 863 C CA . LYS A 1 106 ? 5.791 7.640 -8.991 1.00 95.88 106 LYS A CA 1
ATOM 864 C C . LYS A 1 106 ? 4.631 8.617 -8.842 1.00 95.88 106 LYS A C 1
ATOM 866 O O . LYS A 1 106 ? 4.218 8.910 -7.722 1.00 95.88 106 LYS A O 1
ATOM 871 N N . TYR A 1 107 ? 4.072 9.114 -9.946 1.00 96.19 107 TYR A N 1
ATOM 872 C CA . TYR A 1 107 ? 2.906 10.001 -9.885 1.00 96.19 107 TYR A CA 1
ATOM 873 C C . TYR A 1 107 ? 1.653 9.271 -9.365 1.00 96.19 107 TYR A C 1
ATOM 875 O O . TYR A 1 107 ? 0.873 9.867 -8.622 1.00 96.19 107 TYR A O 1
ATOM 883 N N . LYS A 1 108 ? 1.484 7.975 -9.677 1.00 97.00 108 LYS A N 1
ATOM 884 C CA . LYS A 1 108 ? 0.393 7.146 -9.138 1.00 97.00 108 LYS A CA 1
ATOM 885 C C . LYS A 1 108 ? 0.587 6.899 -7.641 1.00 97.00 108 LYS A C 1
ATOM 887 O O . LYS A 1 108 ? -0.381 7.008 -6.893 1.00 97.00 108 LYS A O 1
ATOM 892 N N . ILE A 1 109 ? 1.828 6.662 -7.198 1.00 96.56 109 ILE A N 1
ATOM 893 C CA . ILE A 1 109 ? 2.169 6.555 -5.767 1.00 96.56 109 ILE A CA 1
ATOM 894 C C . ILE A 1 109 ? 1.786 7.842 -5.030 1.00 96.56 109 ILE A C 1
ATOM 896 O O . ILE A 1 109 ? 1.098 7.787 -4.016 1.00 96.56 109 ILE A O 1
ATOM 900 N N . ARG A 1 110 ? 2.182 9.009 -5.553 1.00 94.75 110 ARG A N 1
ATOM 901 C CA . ARG A 1 110 ? 1.832 10.306 -4.950 1.00 94.75 110 ARG A CA 1
ATOM 902 C C . ARG A 1 110 ? 0.322 10.482 -4.823 1.00 94.75 110 ARG A C 1
ATOM 904 O O . ARG A 1 110 ? -0.137 10.880 -3.760 1.00 94.75 110 ARG A O 1
ATOM 911 N N . LYS A 1 111 ? -0.432 10.122 -5.870 1.00 95.06 111 LYS A N 1
ATOM 912 C CA . LYS A 1 111 ? -1.900 10.153 -5.855 1.00 95.06 111 LYS A CA 1
ATOM 913 C C . LYS A 1 111 ? -2.476 9.243 -4.763 1.00 95.06 111 LYS A C 1
ATOM 915 O O . LYS A 1 111 ? -3.339 9.684 -4.019 1.00 95.06 111 LYS A O 1
ATOM 920 N N . LEU A 1 112 ? -1.982 8.009 -4.632 1.00 94.69 112 LEU A N 1
ATOM 921 C CA . LEU A 1 112 ? -2.404 7.081 -3.571 1.00 94.69 112 LEU A CA 1
ATOM 922 C C . LEU A 1 112 ? -2.156 7.657 -2.173 1.00 94.69 112 LEU A C 1
ATOM 924 O O . LEU A 1 112 ? -3.064 7.680 -1.347 1.00 94.69 112 LEU A O 1
ATOM 928 N N . VAL A 1 113 ? -0.944 8.164 -1.930 1.00 93.38 113 VAL A N 1
ATOM 929 C CA . VAL A 1 113 ? -0.554 8.742 -0.635 1.00 93.38 113 VAL A CA 1
ATOM 930 C C . VAL A 1 113 ? -1.393 9.975 -0.294 1.00 93.38 113 VAL A C 1
ATOM 932 O O . VAL A 1 113 ? -1.785 10.130 0.859 1.00 93.38 113 VAL A O 1
ATOM 935 N N . SER A 1 114 ? -1.715 10.825 -1.275 1.00 91.19 114 SER A N 1
ATOM 936 C CA . SER A 1 114 ? -2.575 11.992 -1.049 1.00 91.19 114 SER A CA 1
ATOM 937 C C . SER A 1 114 ? -4.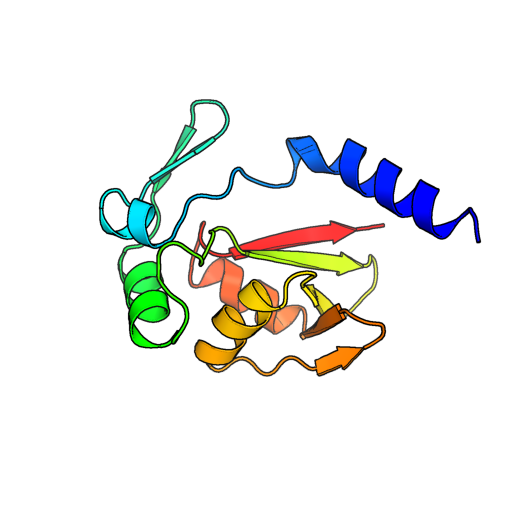049 11.636 -0.864 1.00 91.19 114 SER A C 1
ATOM 939 O O . SER A 1 114 ? -4.732 12.301 -0.098 1.00 91.19 114 SER A O 1
ATOM 941 N N . SER A 1 115 ? -4.550 10.622 -1.578 1.00 89.94 115 SER A N 1
ATOM 942 C CA . SER A 1 115 ? -5.971 10.253 -1.556 1.00 89.94 115 SER A CA 1
ATOM 943 C C . SER A 1 115 ? -6.361 9.407 -0.352 1.00 89.94 115 SER A C 1
ATOM 945 O O . SER A 1 115 ? -7.534 9.385 -0.015 1.00 89.94 115 SER A O 1
ATOM 947 N N . CYS A 1 116 ? -5.411 8.705 0.269 1.00 89.06 116 CYS A N 1
ATOM 948 C CA . CYS A 1 116 ? -5.646 7.934 1.486 1.00 89.06 116 CYS A CA 1
ATOM 949 C C . CYS A 1 116 ? -4.496 8.138 2.486 1.00 89.06 116 CYS A C 1
ATOM 951 O O . CYS A 1 116 ? -3.635 7.256 2.643 1.00 89.06 116 CYS A O 1
ATOM 953 N N . PRO A 1 117 ? -4.450 9.302 3.161 1.00 84.94 117 PRO A N 1
ATOM 954 C CA . PRO A 1 117 ? -3.416 9.606 4.140 1.00 84.94 117 PRO A CA 1
ATOM 955 C C . PRO A 1 117 ? -3.350 8.543 5.245 1.00 84.94 117 PRO A C 1
ATOM 957 O O . PRO A 1 117 ? -4.361 8.126 5.803 1.00 84.94 117 PRO A O 1
ATOM 960 N N . GLY A 1 118 ? -2.140 8.074 5.559 1.00 85.75 118 GLY A N 1
ATOM 961 C CA . GLY A 1 118 ? -1.915 7.063 6.602 1.00 85.75 118 GLY A CA 1
ATOM 962 C C . GLY A 1 118 ? -2.153 5.610 6.173 1.00 85.75 118 GLY A C 1
ATOM 963 O O . GLY A 1 118 ? -1.668 4.712 6.854 1.00 85.75 118 GLY A O 1
ATOM 964 N N . VAL A 1 119 ? -2.806 5.365 5.031 1.00 92.88 119 VAL A N 1
ATOM 965 C CA . VAL A 1 119 ? -2.961 4.025 4.426 1.00 92.88 119 VAL A CA 1
ATOM 966 C C . VAL A 1 119 ? -1.771 3.678 3.538 1.00 92.88 119 VAL A C 1
ATOM 968 O O . VAL A 1 119 ? -1.319 2.534 3.505 1.00 92.88 119 VAL A O 1
ATOM 971 N N . PHE A 1 120 ? -1.242 4.673 2.832 1.00 93.88 120 PHE A N 1
ATOM 972 C CA . PHE A 1 120 ? -0.071 4.527 1.980 1.00 93.88 120 PHE A CA 1
ATOM 973 C C . PHE A 1 120 ? 1.046 5.437 2.462 1.00 93.88 120 PHE A C 1
ATOM 975 O O . PHE A 1 120 ? 0.817 6.540 2.962 1.00 93.88 120 PHE A O 1
ATOM 982 N N . GLN A 1 121 ? 2.275 4.982 2.263 1.00 91.38 121 GLN A N 1
ATOM 983 C CA . GLN A 1 121 ? 3.466 5.789 2.449 1.00 91.38 121 GLN A CA 1
ATOM 984 C C . GLN A 1 121 ? 4.462 5.536 1.325 1.00 91.38 121 GLN A C 1
ATOM 986 O O . GLN A 1 121 ? 4.469 4.476 0.700 1.00 91.38 121 GLN A O 1
ATOM 991 N N . SER A 1 122 ? 5.328 6.513 1.086 1.00 91.81 122 SER A N 1
ATOM 992 C CA . SER A 1 122 ? 6.418 6.391 0.126 1.00 91.81 122 SER A CA 1
ATOM 993 C C . SER A 1 122 ? 7.734 6.809 0.761 1.00 91.81 122 SER A C 1
ATOM 995 O O . SER A 1 122 ? 7.790 7.865 1.389 1.00 91.81 122 SER A O 1
ATOM 997 N N . ILE A 1 123 ? 8.781 6.021 0.546 1.00 91.12 123 ILE A N 1
ATOM 998 C CA . ILE A 1 123 ? 10.138 6.264 1.033 1.00 91.12 123 ILE A CA 1
ATOM 999 C C . ILE A 1 123 ? 11.053 6.404 -0.178 1.00 91.12 123 ILE A C 1
ATOM 1001 O O . ILE A 1 123 ? 11.017 5.569 -1.081 1.00 91.12 123 ILE A O 1
ATOM 1005 N N . ILE A 1 124 ? 11.864 7.461 -0.208 1.00 89.00 124 ILE A N 1
ATOM 1006 C CA . ILE A 1 124 ? 12.929 7.588 -1.204 1.00 89.00 124 ILE A CA 1
ATOM 1007 C C . ILE A 1 124 ? 14.124 6.783 -0.702 1.00 89.00 124 ILE A C 1
ATOM 1009 O O . ILE A 1 124 ? 14.567 6.997 0.423 1.00 89.00 124 ILE A O 1
ATOM 1013 N N . VAL A 1 125 ? 14.618 5.860 -1.522 1.00 85.44 125 VAL A N 1
ATOM 1014 C CA . VAL A 1 125 ? 15.821 5.075 -1.227 1.00 85.44 125 VAL A CA 1
ATOM 1015 C C . VAL A 1 125 ? 16.980 5.580 -2.089 1.00 85.44 125 VAL A C 1
ATOM 1017 O O . VAL A 1 125 ? 16.729 5.940 -3.244 1.00 85.44 125 VAL A O 1
ATOM 1020 N N . PRO A 1 126 ? 18.201 5.676 -1.537 1.00 78.94 126 PRO A N 1
ATOM 1021 C CA . PRO A 1 126 ? 19.381 6.081 -2.296 1.00 78.94 126 PRO A CA 1
ATOM 1022 C C . PRO A 1 126 ? 19.718 5.091 -3.418 1.00 78.94 126 PRO A C 1
ATOM 1024 O O . PRO A 1 126 ? 19.367 3.893 -3.297 1.00 78.94 126 PRO A O 1
#

Sequence (126 aa):
MVIENIIQQDILSINREIIKKRVSLQGLLKDPVIEEKGKKIKIEKECLDRIAERCNLPQSQIFLPITFFIPAGSYDGYLLSEKDYEVVSSLGYELYKRNGRYWIAKYKIRKLVSSCPGVFQSIIVP

Solvent-accessible surface area (backbone atoms only — not comparable to full-atom values): 7225 Å² total; per-residue (Å²): 142,59,68,69,60,52,53,51,50,53,52,57,65,69,33,66,86,71,58,72,80,64,45,32,44,52,54,36,76,76,46,45,58,50,76,53,98,93,42,79,44,70,39,60,62,70,57,54,50,54,47,63,74,49,28,89,64,58,44,77,77,41,56,33,43,40,63,33,42,23,46,65,97,53,69,41,24,31,33,83,48,70,70,55,48,49,46,47,41,44,73,72,45,82,63,49,80,58,95,90,27,41,31,35,51,39,69,59,51,52,50,48,32,70,75,29,52,68,48,33,44,77,43,80,38,126

Organism: Aciduliprofundum boonei (strain DSM 19572 / T469) (NCBI:txid439481)

Mean predicted aligned error: 6.92 Å

Radius of gyration: 14.73 Å; Cα contacts (8 Å, |Δi|>4): 188; chains: 1; bounding box: 42×25×34 Å

Secondary structure (DSSP, 8-state):
--HHHHHHHHHHHHGGGTSPPPEEHHHHHHS-EEEETTEEEEPPHHHHHHHHHH--S-TTT-EESEEEEEETT-SEEEES-HHHHHHHHHTT---EEETTEEEEEHHHHHHHHHHSBTTEEEEEE-